Protein AF-A0A4V2Y1J1-F1 (afdb_monomer)

Nearest PDB structures (foldseek):
  8otz-assembly1_EQ  TM=3.878E-01  e=3.622E+00  Bos taurus
  3ja6-assembly1_I  TM=2.804E-01  e=3.110E+00  Escherichia coli
  5h9f-assembly1_A  TM=2.745E-01  e=3.810E+00  Escherichia coli K-12
  3zx6-assembly1_A  TM=2.825E-01  e=9.511E+00  Archaeoglobus fulgidus DSM 4304

Solvent-accessible surface area (backbone atoms only — not comparable to full-atom values): 8167 Å² total; per-residue (Å²): 138,76,65,66,62,57,53,52,52,50,50,51,50,54,47,49,66,57,51,49,59,52,51,53,49,49,53,54,48,50,56,51,51,53,50,50,53,40,54,51,35,47,50,54,48,33,52,53,42,21,51,44,32,42,78,69,68,46,59,74,52,14,55,51,53,43,48,51,42,50,52,48,36,54,51,22,50,49,52,54,69,42,82,91,59,55,71,66,61,32,51,51,26,51,52,53,28,49,51,41,43,51,51,52,20,48,51,33,42,69,38,89,71,55,71,68,59,17,49,51,48,18,44,42,39,50,46,45,56,52,54,47,63,52,58,77,64,72,63,89,58,65,66,60,51,52,51,54,53,62,72,76,109

Foldseek 3Di:
DPPVVVVLVVLLVVCCVPVVVVLVVVLVVLLVVLVVLLVVLLVLLQVLQLVQCVVVVVPPCSNVVSVVLSVLLVVLLCQLPDPPRDPVSNVVSVVSNVVSLQVSLVSLLVGDDDNVNSNVSSVSSVVNVVSSVVSSPDDDPVVVSVVVSVVVD

Mean predicted aligned error: 8.97 Å

Structure (mmCIF, N/CA/C/O backbone):
data_AF-A0A4V2Y1J1-F1
#
_entry.id   AF-A0A4V2Y1J1-F1
#
loop_
_atom_site.group_PDB
_atom_site.id
_atom_site.type_symbol
_atom_site.label_atom_id
_atom_site.label_alt_id
_atom_site.label_comp_id
_atom_site.label_asym_id
_atom_site.label_entity_id
_atom_site.label_seq_id
_atom_site.pdbx_PDB_ins_code
_atom_site.Cartn_x
_atom_site.Cartn_y
_atom_site.Cartn_z
_atom_site.occupancy
_atom_site.B_iso_or_equiv
_atom_site.auth_seq_id
_atom_site.auth_comp_id
_atom_site.auth_asym_id
_atom_site.auth_atom_id
_atom_site.pdbx_PDB_model_num
ATOM 1 N N . MET A 1 1 ? -30.333 -9.301 47.527 1.00 44.47 1 MET A N 1
ATOM 2 C CA . MET A 1 1 ? -28.979 -8.735 47.383 1.00 44.47 1 MET A CA 1
ATOM 3 C C . MET A 1 1 ? -29.028 -7.636 46.328 1.00 44.47 1 MET A C 1
ATOM 5 O O . MET A 1 1 ? -29.222 -7.974 45.172 1.00 44.47 1 MET A O 1
ATOM 9 N N . PRO A 1 2 ? -28.983 -6.350 46.722 1.00 49.94 2 PRO A N 1
ATOM 10 C CA . PRO A 1 2 ? -28.958 -5.203 45.803 1.00 49.94 2 PRO A CA 1
ATOM 11 C C . PRO A 1 2 ? -27.614 -4.441 45.775 1.00 49.94 2 PRO A C 1
ATOM 13 O O . PRO A 1 2 ? -27.475 -3.502 45.005 1.00 49.94 2 PRO A O 1
ATOM 16 N N . ALA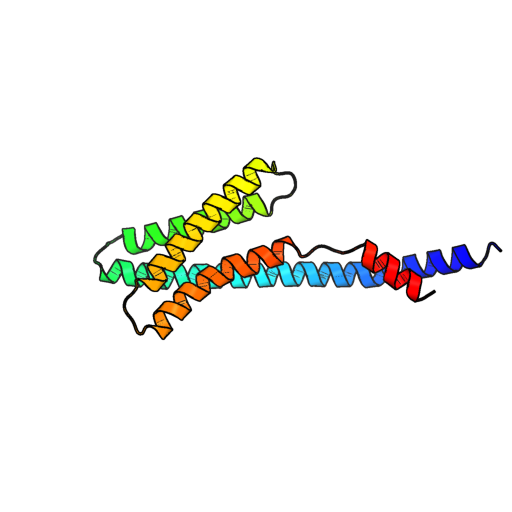 A 1 3 ? -26.643 -4.802 46.623 1.00 53.59 3 ALA A N 1
ATOM 17 C CA . ALA A 1 3 ? -25.379 -4.069 46.761 1.00 53.59 3 ALA A CA 1
ATOM 18 C C . ALA A 1 3 ? -24.323 -4.465 45.706 1.00 53.59 3 ALA A C 1
ATOM 20 O O . ALA A 1 3 ? -23.528 -3.622 45.286 1.00 53.59 3 ALA A O 1
ATOM 21 N N . ASP A 1 4 ? -24.361 -5.714 45.229 1.00 53.41 4 ASP A N 1
ATOM 22 C CA . ASP A 1 4 ? -23.369 -6.252 44.286 1.00 53.41 4 ASP A CA 1
ATOM 23 C C . ASP A 1 4 ? -23.512 -5.658 42.874 1.00 53.41 4 ASP A C 1
ATOM 25 O O . ASP A 1 4 ? -22.512 -5.434 42.191 1.00 53.41 4 ASP A O 1
ATOM 29 N N . SER A 1 5 ? -24.734 -5.310 42.447 1.00 58.97 5 SER A N 1
ATOM 30 C CA . SER A 1 5 ? -24.979 -4.674 41.142 1.00 58.97 5 SER A CA 1
ATOM 31 C C . SER A 1 5 ? -24.411 -3.254 41.068 1.00 58.97 5 SER A C 1
ATOM 33 O O . SER A 1 5 ? -23.835 -2.877 40.054 1.00 58.97 5 SER A O 1
ATOM 35 N N . THR A 1 6 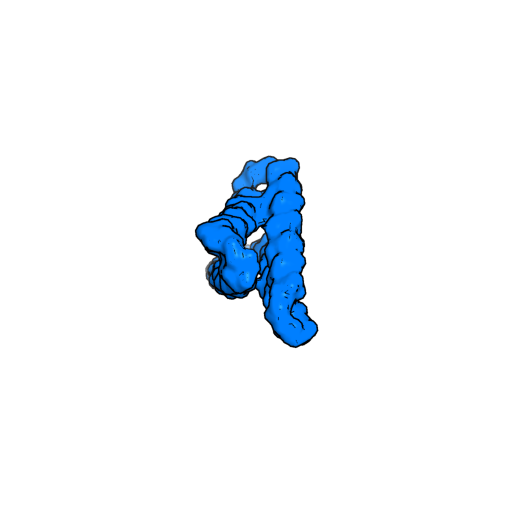? -24.496 -2.486 42.157 1.00 62.88 6 THR A N 1
ATOM 36 C CA . THR A 1 6 ? -23.973 -1.111 42.222 1.00 62.88 6 THR A CA 1
ATOM 37 C C . THR A 1 6 ? -22.446 -1.041 42.243 1.00 62.88 6 THR A C 1
ATOM 39 O O . THR A 1 6 ? -21.875 -0.140 41.632 1.00 62.88 6 THR A O 1
ATOM 42 N N . PHE A 1 7 ? -21.772 -1.984 42.912 1.00 60.66 7 PHE A N 1
ATOM 43 C CA . PHE A 1 7 ? -20.305 -2.042 42.927 1.00 60.66 7 PHE A CA 1
ATOM 44 C C . PHE A 1 7 ? -19.757 -2.469 41.557 1.00 60.66 7 PHE A C 1
ATOM 46 O O . PHE A 1 7 ? -18.838 -1.847 41.029 1.00 60.66 7 PHE A O 1
ATOM 53 N N . THR A 1 8 ? -20.405 -3.460 40.942 1.00 62.91 8 THR A N 1
ATOM 54 C CA . THR A 1 8 ? -20.127 -3.932 39.579 1.00 62.91 8 THR A CA 1
ATOM 55 C C . THR A 1 8 ? -20.294 -2.820 38.539 1.00 62.91 8 THR A C 1
ATOM 57 O O . THR A 1 8 ? -19.403 -2.601 37.720 1.00 62.91 8 THR A O 1
ATOM 60 N N . GLU A 1 9 ? -21.390 -2.055 38.596 1.00 62.94 9 GLU A N 1
ATOM 61 C CA . GLU A 1 9 ? -21.621 -0.915 37.698 1.00 62.94 9 GLU A CA 1
ATOM 62 C C . GLU A 1 9 ? -20.604 0.214 37.901 1.00 62.94 9 GLU A C 1
ATOM 64 O O . GLU A 1 9 ? -20.121 0.782 36.920 1.00 62.94 9 GLU A O 1
ATOM 69 N N . GLN A 1 10 ? -20.237 0.538 39.145 1.00 65.56 10 GLN A N 1
ATOM 70 C CA . GLN A 1 10 ? -19.233 1.568 39.427 1.00 65.56 10 GLN A CA 1
ATOM 71 C C . GLN A 1 10 ? -17.840 1.161 38.936 1.00 65.56 10 GLN A C 1
ATOM 73 O O . GLN A 1 10 ? -17.175 1.967 38.287 1.00 65.56 10 GLN A O 1
ATOM 78 N N . PHE A 1 11 ? -17.423 -0.089 39.156 1.00 64.69 11 PHE A N 1
ATOM 79 C CA . PHE A 1 11 ? -16.120 -0.585 38.706 1.00 64.69 11 PHE A CA 1
ATOM 80 C C . PHE A 1 11 ? -16.042 -0.694 37.179 1.00 64.69 11 PHE A C 1
ATOM 82 O O . PHE A 1 11 ? -15.065 -0.248 36.577 1.00 64.69 11 PHE A O 1
ATOM 89 N N . ALA A 1 12 ? -17.099 -1.199 36.531 1.00 63.94 12 ALA A N 1
ATOM 90 C CA . ALA A 1 12 ? -17.208 -1.220 35.073 1.00 63.94 12 ALA A CA 1
ATOM 91 C C . ALA A 1 12 ? -17.175 0.201 34.485 1.00 63.94 12 ALA A C 1
ATOM 93 O O . ALA A 1 12 ? -16.508 0.442 33.478 1.00 63.94 12 ALA A O 1
ATOM 94 N N . THR A 1 13 ? -17.828 1.164 35.145 1.00 66.94 13 THR A N 1
ATOM 95 C CA . THR A 1 13 ? -17.814 2.577 34.742 1.00 66.94 13 THR A CA 1
ATOM 96 C C . THR A 1 13 ? -16.422 3.191 34.896 1.00 66.94 13 THR A C 1
ATOM 98 O O . THR A 1 13 ? -15.959 3.875 33.986 1.00 66.94 13 THR A O 1
ATOM 101 N N . GLU A 1 14 ? -15.722 2.936 36.001 1.00 67.19 14 GLU A N 1
ATOM 102 C CA . GLU A 1 14 ? -14.379 3.461 36.282 1.00 67.19 14 GLU A CA 1
ATOM 103 C C . GLU A 1 14 ? -13.311 2.842 35.359 1.00 67.19 14 GLU A C 1
ATOM 105 O O . GLU A 1 14 ? -12.468 3.552 34.798 1.00 67.19 14 GLU A O 1
ATOM 110 N N . TYR A 1 15 ? -13.390 1.529 35.120 1.00 64.75 15 TYR A N 1
ATOM 111 C CA . TYR A 1 15 ? -12.541 0.814 34.168 1.00 64.75 15 TYR A CA 1
ATOM 112 C C . TYR A 1 15 ? -12.782 1.312 32.740 1.00 64.75 15 TYR A C 1
ATOM 114 O O . TYR A 1 15 ? -11.831 1.688 32.050 1.00 64.75 15 TYR A O 1
ATOM 122 N N . ALA A 1 16 ? -14.043 1.429 32.309 1.00 66.69 16 ALA A N 1
ATOM 123 C CA . ALA A 1 16 ? -14.383 1.990 31.004 1.00 66.69 16 ALA A CA 1
ATOM 124 C C . ALA A 1 16 ? -13.881 3.437 30.855 1.00 66.69 16 ALA A C 1
ATOM 126 O O . ALA A 1 16 ? -13.378 3.813 29.794 1.00 66.69 16 ALA A O 1
ATOM 127 N N . ARG A 1 17 ? -13.935 4.242 31.924 1.00 71.31 17 ARG A N 1
ATOM 128 C CA . ARG A 1 17 ? -13.476 5.639 31.920 1.00 71.31 17 ARG A CA 1
ATOM 129 C C . ARG A 1 17 ? -11.972 5.782 31.691 1.00 71.31 17 ARG A C 1
ATOM 131 O O . ARG A 1 17 ? -11.558 6.768 31.087 1.00 71.31 17 ARG A O 1
ATOM 138 N N . ASN A 1 18 ? -11.166 4.810 32.122 1.00 72.12 18 ASN A N 1
ATOM 139 C CA . ASN A 1 18 ? -9.702 4.877 32.054 1.00 72.12 18 ASN A CA 1
ATOM 140 C C . ASN A 1 18 ? -9.096 4.014 30.928 1.00 72.12 18 ASN A C 1
ATOM 142 O O . ASN A 1 18 ? -8.176 4.453 30.225 1.00 72.12 18 ASN A O 1
ATOM 146 N N . ALA A 1 19 ? -9.628 2.810 30.702 1.00 72.31 19 ALA A N 1
ATOM 147 C CA . ALA A 1 19 ? -9.125 1.867 29.704 1.00 72.31 19 ALA A CA 1
ATOM 148 C C . ALA A 1 19 ? -9.522 2.269 28.274 1.00 72.31 19 ALA A C 1
ATOM 150 O O . ALA A 1 19 ? -8.683 2.254 27.366 1.00 72.31 19 ALA A O 1
ATOM 151 N N . VAL A 1 20 ? -10.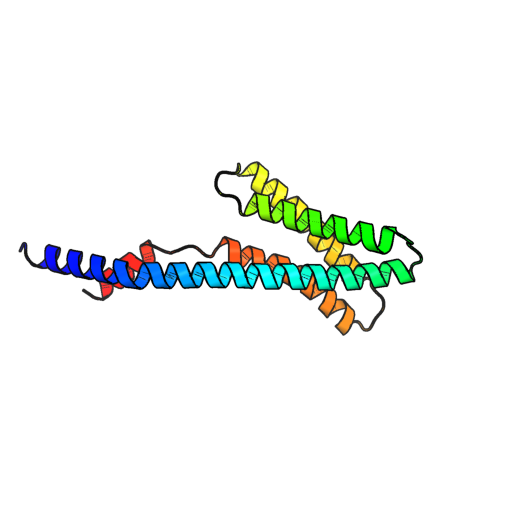769 2.714 28.064 1.00 75.06 20 VAL A N 1
ATOM 152 C CA . VAL A 1 20 ? -11.280 3.051 26.724 1.00 75.06 20 VAL A CA 1
ATOM 153 C C . VAL A 1 20 ? -10.518 4.224 26.091 1.00 75.06 20 VAL A C 1
ATOM 155 O O . VAL A 1 20 ? -10.075 4.077 24.949 1.00 75.06 20 VAL A O 1
ATOM 158 N N . PRO A 1 21 ? -10.260 5.360 26.774 1.00 79.19 21 PRO A N 1
ATOM 159 C CA . PRO A 1 21 ? -9.496 6.456 26.173 1.00 79.19 21 PRO A CA 1
ATOM 160 C C . PRO A 1 21 ? -8.052 6.071 25.838 1.00 79.19 21 PRO A C 1
ATOM 162 O O . PRO A 1 21 ? -7.521 6.507 24.815 1.00 79.19 21 PRO A O 1
ATOM 165 N N . THR A 1 22 ? -7.415 5.247 26.674 1.00 80.69 22 THR A N 1
ATOM 166 C CA . THR A 1 22 ? -6.040 4.772 26.459 1.00 80.69 22 THR A CA 1
ATOM 167 C C . THR A 1 22 ? -5.967 3.845 25.247 1.00 80.69 22 THR A C 1
ATOM 169 O O . THR A 1 22 ? -5.130 4.046 24.364 1.00 80.69 22 THR A O 1
ATOM 172 N N . MET A 1 23 ? -6.907 2.904 25.131 1.00 77.38 23 MET A N 1
ATOM 173 C CA . MET A 1 23 ? -7.042 2.032 23.965 1.00 77.38 23 MET A CA 1
ATOM 174 C C . MET A 1 23 ? -7.332 2.832 22.686 1.00 77.38 23 MET A C 1
ATOM 176 O O . MET A 1 23 ? -6.688 2.612 21.661 1.00 77.38 23 MET A O 1
ATOM 180 N N . LEU A 1 24 ? -8.254 3.800 22.724 1.00 80.12 24 LEU A N 1
ATOM 181 C CA . LEU A 1 24 ? -8.562 4.646 21.566 1.00 80.12 24 LEU A CA 1
ATOM 182 C C . LEU A 1 24 ? -7.350 5.485 21.128 1.00 80.12 24 LEU A C 1
ATOM 184 O O . LEU A 1 24 ? -7.093 5.602 19.926 1.00 80.12 24 LEU A O 1
ATOM 188 N N . LYS A 1 25 ? -6.563 6.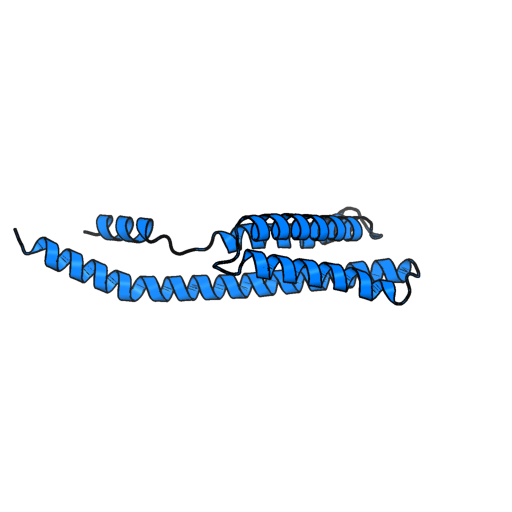013 22.078 1.00 84.62 25 LYS A N 1
ATOM 189 C CA . LYS A 1 25 ? -5.283 6.683 21.791 1.00 84.62 25 LYS A CA 1
ATOM 190 C C . LYS A 1 25 ? -4.285 5.729 21.130 1.00 84.62 25 LYS A C 1
ATOM 192 O O . LYS A 1 25 ? -3.682 6.105 20.124 1.00 84.62 25 LYS A O 1
ATOM 197 N N . ALA A 1 26 ? -4.143 4.504 21.638 1.00 81.56 26 ALA A N 1
ATOM 198 C CA . ALA A 1 26 ? -3.259 3.492 21.059 1.00 81.56 26 ALA A CA 1
ATOM 199 C C . ALA A 1 26 ? -3.680 3.123 19.626 1.00 81.56 26 ALA A C 1
ATOM 201 O O . ALA A 1 26 ? -2.856 3.170 18.713 1.00 81.56 26 ALA A O 1
ATOM 202 N N . ILE A 1 27 ? -4.972 2.872 19.391 1.00 82.00 27 ILE A N 1
ATOM 203 C CA . ILE A 1 27 ? -5.527 2.607 18.054 1.00 82.00 27 ILE A CA 1
ATOM 204 C C . ILE A 1 27 ? -5.254 3.781 17.108 1.00 82.00 27 ILE A C 1
ATOM 206 O O . ILE A 1 27 ? -4.823 3.575 15.972 1.00 82.00 27 ILE A O 1
ATOM 210 N N . GLY A 1 28 ? -5.491 5.016 17.558 1.00 81.31 28 GLY A N 1
ATOM 211 C CA . GLY A 1 28 ? -5.215 6.218 16.772 1.00 81.31 28 GLY A CA 1
ATOM 212 C C . GLY A 1 28 ? -3.734 6.352 16.405 1.00 81.31 28 GLY A C 1
ATOM 213 O O . GLY A 1 28 ? -3.410 6.662 15.256 1.00 81.31 28 GLY A O 1
ATOM 214 N N . SER A 1 29 ? -2.841 6.064 17.356 1.00 84.06 29 SER A N 1
ATOM 215 C CA . SER A 1 29 ? -1.393 6.052 17.140 1.00 84.06 29 SER A CA 1
ATOM 216 C C . SER A 1 29 ? -0.991 4.993 16.110 1.00 84.06 29 SER A C 1
ATOM 218 O O . SER A 1 29 ? -0.365 5.326 15.105 1.00 84.06 29 SER A O 1
ATOM 220 N N . ILE A 1 30 ? -1.442 3.744 16.273 1.00 83.62 30 ILE A N 1
ATOM 221 C CA . ILE A 1 30 ? -1.142 2.643 15.344 1.00 83.62 30 ILE A CA 1
ATOM 222 C C . ILE A 1 30 ? -1.646 2.962 13.933 1.00 83.62 30 ILE A C 1
ATOM 224 O O . ILE A 1 30 ? -0.915 2.791 12.961 1.00 83.62 30 ILE A O 1
ATOM 228 N N . LYS A 1 31 ? -2.865 3.499 13.796 1.00 82.19 31 LYS A N 1
ATOM 229 C CA . LYS A 1 31 ? -3.401 3.922 12.490 1.00 82.19 31 LYS A CA 1
ATOM 230 C C . LYS A 1 31 ? -2.521 4.980 11.823 1.00 82.19 31 LYS A C 1
ATOM 232 O O . LYS A 1 31 ? -2.335 4.943 10.606 1.00 82.19 31 LYS A O 1
ATOM 237 N N . ARG A 1 32 ? -1.965 5.910 12.603 1.00 84.38 32 ARG A N 1
ATOM 238 C CA . ARG A 1 32 ? -1.042 6.936 12.106 1.00 84.38 32 ARG A CA 1
ATOM 239 C C . ARG A 1 32 ? 0.294 6.328 11.673 1.00 84.38 32 ARG A C 1
ATOM 241 O O . ARG A 1 32 ? 0.738 6.622 10.567 1.00 84.38 32 ARG A O 1
ATOM 248 N N . TYR A 1 33 ? 0.884 5.449 12.482 1.00 84.94 33 TYR A N 1
ATOM 249 C CA . TYR A 1 33 ? 2.106 4.720 12.124 1.00 84.94 33 TYR A CA 1
ATOM 250 C C . TYR A 1 33 ? 1.923 3.886 10.854 1.00 84.94 33 TYR A C 1
ATOM 252 O O . TYR A 1 33 ? 2.719 4.012 9.927 1.00 84.94 33 TYR A O 1
ATOM 260 N N . ASN A 1 34 ? 0.828 3.131 10.744 1.00 84.31 34 ASN A N 1
ATOM 261 C CA . ASN A 1 34 ? 0.517 2.347 9.547 1.00 84.31 34 ASN A CA 1
ATOM 262 C C . ASN A 1 34 ? 0.391 3.230 8.299 1.00 84.31 34 ASN A C 1
ATOM 264 O O . ASN A 1 34 ? 0.813 2.835 7.215 1.00 84.31 34 ASN A O 1
ATOM 268 N N . ARG A 1 35 ? -0.153 4.447 8.436 1.00 83.62 35 ARG A N 1
ATOM 269 C CA . ARG A 1 35 ? -0.210 5.414 7.332 1.00 83.62 35 ARG A CA 1
ATOM 270 C C . ARG A 1 35 ? 1.178 5.913 6.927 1.00 83.62 35 ARG A C 1
ATOM 272 O O . ARG A 1 35 ? 1.420 6.063 5.736 1.00 83.62 35 ARG A O 1
ATOM 279 N N . PHE A 1 36 ? 2.081 6.149 7.876 1.00 87.19 36 PHE A N 1
ATOM 280 C CA . PHE A 1 36 ? 3.461 6.528 7.561 1.00 87.19 36 PHE A CA 1
ATOM 281 C C . PHE A 1 36 ? 4.232 5.399 6.879 1.00 87.19 36 PHE A C 1
ATOM 283 O O . PHE A 1 36 ? 4.883 5.648 5.870 1.00 87.19 36 PHE A O 1
ATOM 290 N N . VAL A 1 37 ? 4.108 4.165 7.376 1.00 85.88 37 VAL A N 1
ATOM 291 C CA . VAL A 1 37 ? 4.725 2.981 6.754 1.00 85.88 37 VAL A CA 1
ATOM 292 C C . VAL A 1 37 ? 4.219 2.800 5.324 1.00 85.88 37 VAL A C 1
ATOM 294 O O . VAL A 1 37 ? 5.021 2.606 4.417 1.00 85.88 37 VAL A O 1
ATOM 297 N N . LEU A 1 38 ? 2.906 2.943 5.109 1.00 87.44 38 LEU A N 1
ATOM 298 C CA . LEU A 1 38 ? 2.295 2.907 3.781 1.00 87.44 38 LEU A CA 1
ATOM 299 C C . LEU A 1 38 ? 2.920 3.949 2.845 1.00 87.44 38 LEU A C 1
ATOM 301 O O . LEU A 1 38 ? 3.383 3.599 1.766 1.00 87.44 38 LEU A O 1
ATOM 305 N N . LEU A 1 39 ? 2.953 5.221 3.254 1.00 88.75 39 LEU A N 1
ATOM 306 C CA . LEU A 1 39 ? 3.498 6.298 2.423 1.00 88.75 39 LEU A CA 1
ATOM 307 C C . LEU A 1 39 ? 4.993 6.115 2.141 1.00 88.75 39 LEU A C 1
ATOM 309 O O . LEU A 1 39 ? 5.429 6.364 1.022 1.00 88.75 39 LEU A O 1
ATOM 313 N N . GLY A 1 40 ? 5.764 5.654 3.128 1.00 89.19 40 GLY A N 1
ATOM 314 C CA . GLY A 1 40 ? 7.182 5.349 2.955 1.00 89.19 40 GLY A CA 1
ATOM 315 C C . GLY A 1 40 ? 7.407 4.225 1.945 1.00 89.19 40 GLY A C 1
ATOM 316 O O . GLY A 1 40 ? 8.213 4.378 1.035 1.00 89.19 40 GLY A O 1
ATOM 317 N N . ALA A 1 41 ? 6.648 3.133 2.053 1.00 89.88 41 ALA A N 1
ATOM 318 C CA . ALA A 1 41 ? 6.746 2.005 1.133 1.00 89.88 41 ALA A CA 1
ATOM 319 C C . ALA A 1 41 ? 6.355 2.379 -0.306 1.00 89.88 41 ALA A C 1
ATOM 321 O O . ALA A 1 41 ? 7.057 1.999 -1.244 1.00 89.88 41 ALA A O 1
ATOM 322 N N . LEU A 1 42 ? 5.282 3.162 -0.476 1.00 91.19 42 LEU A N 1
ATOM 323 C CA . LEU A 1 42 ? 4.886 3.702 -1.779 1.00 91.19 42 LEU A CA 1
ATOM 324 C C . LEU A 1 42 ? 5.989 4.592 -2.360 1.00 91.19 42 LEU A C 1
ATOM 326 O O . LEU A 1 42 ? 6.443 4.344 -3.467 1.00 91.19 42 LEU A O 1
ATOM 330 N N . LEU A 1 43 ? 6.527 5.533 -1.577 1.00 92.44 43 LEU A N 1
ATOM 331 C CA . LEU A 1 43 ? 7.608 6.410 -2.031 1.00 92.44 43 LEU A CA 1
ATOM 332 C C . LEU A 1 43 ? 8.873 5.636 -2.434 1.00 92.44 43 LEU A C 1
ATOM 334 O O . LEU A 1 43 ? 9.477 5.933 -3.463 1.00 92.44 43 LEU A O 1
ATOM 338 N N . THR A 1 44 ? 9.286 4.641 -1.648 1.00 91.94 44 THR A N 1
ATOM 339 C CA . THR A 1 44 ? 10.436 3.793 -1.992 1.00 91.94 44 THR A CA 1
ATOM 340 C C . THR A 1 44 ? 10.188 3.029 -3.291 1.00 91.94 44 THR A C 1
ATOM 342 O O . THR A 1 44 ? 11.052 3.019 -4.166 1.00 91.94 44 THR A O 1
ATOM 345 N N . SER A 1 45 ? 9.002 2.434 -3.438 1.00 91.12 45 SER A N 1
ATOM 346 C CA . SER A 1 45 ? 8.587 1.743 -4.660 1.00 91.12 45 SER A CA 1
ATOM 347 C C . SER A 1 45 ? 8.568 2.687 -5.866 1.00 91.12 45 SER A C 1
ATOM 349 O O . SER A 1 45 ? 9.110 2.357 -6.918 1.00 91.12 45 SER A O 1
ATOM 351 N N . TYR A 1 46 ? 8.002 3.882 -5.706 1.00 93.38 46 TYR A N 1
ATOM 352 C CA . TYR A 1 46 ? 7.952 4.926 -6.721 1.00 93.38 46 TYR A CA 1
ATOM 353 C C . TYR A 1 46 ? 9.347 5.296 -7.220 1.00 93.38 46 TYR A C 1
ATOM 355 O O . TYR A 1 46 ? 9.599 5.254 -8.422 1.00 93.38 46 TYR A O 1
ATOM 363 N N . LEU A 1 47 ? 10.267 5.623 -6.308 1.00 93.69 47 LEU A N 1
ATOM 364 C CA . LEU A 1 47 ? 11.625 6.033 -6.670 1.00 93.69 47 LEU A CA 1
ATOM 365 C C . LEU A 1 47 ? 12.375 4.915 -7.397 1.00 93.69 47 LEU A C 1
ATOM 367 O O . LEU A 1 47 ? 13.069 5.178 -8.379 1.00 93.69 47 LEU A O 1
ATOM 371 N N . HIS A 1 48 ? 12.205 3.671 -6.948 1.00 92.12 48 HIS A N 1
ATOM 372 C CA . HIS A 1 48 ? 12.842 2.513 -7.568 1.00 92.12 48 HIS A CA 1
ATOM 373 C C . HIS A 1 48 ? 12.309 2.243 -8.978 1.00 92.12 48 HIS A C 1
ATOM 375 O O . HIS A 1 48 ? 13.087 2.098 -9.923 1.00 92.12 48 HIS A O 1
ATOM 381 N N . GLN A 1 49 ? 10.985 2.246 -9.152 1.00 91.31 49 GLN A N 1
ATOM 382 C CA . GLN A 1 49 ? 10.362 2.080 -10.466 1.00 91.31 49 GLN A CA 1
ATOM 383 C C . GLN A 1 49 ? 10.693 3.234 -11.405 1.00 91.31 49 GLN A C 1
ATOM 385 O O . GLN A 1 49 ? 10.984 2.994 -12.574 1.00 91.31 49 GLN A O 1
ATOM 390 N N . ALA A 1 50 ? 10.695 4.469 -10.903 1.00 92.44 50 ALA A N 1
ATOM 391 C CA . ALA A 1 50 ? 11.035 5.634 -11.701 1.00 92.44 50 ALA A CA 1
ATOM 392 C C . ALA A 1 50 ? 12.482 5.580 -12.181 1.00 92.44 50 ALA A C 1
ATOM 394 O O . ALA A 1 50 ? 12.746 5.806 -13.360 1.00 92.44 50 ALA A O 1
ATOM 395 N N . HIS A 1 51 ? 13.413 5.202 -11.304 1.00 91.44 51 HIS A N 1
ATOM 396 C CA . HIS A 1 51 ? 14.796 4.983 -11.703 1.00 91.44 51 HIS A CA 1
ATOM 397 C C . HIS A 1 51 ? 14.906 3.867 -12.748 1.00 91.44 51 HIS A C 1
ATOM 399 O O . HIS A 1 51 ? 15.536 4.057 -13.786 1.00 91.44 51 HIS A O 1
ATOM 405 N N . TYR A 1 52 ? 14.246 2.729 -12.526 1.00 90.81 52 TYR A N 1
ATOM 406 C CA . TYR A 1 52 ? 14.256 1.629 -13.484 1.00 90.81 52 TYR A CA 1
ATOM 407 C C . TYR A 1 52 ? 13.718 2.058 -14.856 1.00 90.81 52 TYR A C 1
ATOM 409 O O . TYR A 1 52 ? 14.424 1.926 -15.852 1.00 90.81 52 TYR A O 1
ATOM 417 N N . LEU A 1 53 ? 12.522 2.638 -14.927 1.00 90.81 53 LEU A N 1
ATOM 418 C CA . LEU A 1 53 ? 11.923 3.088 -16.185 1.00 90.81 53 LEU A CA 1
ATOM 419 C C . LEU A 1 53 ? 12.758 4.178 -16.871 1.00 90.81 53 LEU A C 1
ATOM 421 O O . LEU A 1 53 ? 12.847 4.205 -18.099 1.00 90.81 53 LEU A O 1
ATOM 425 N N . TRP A 1 54 ? 13.424 5.035 -16.095 1.00 91.75 54 TRP A N 1
ATOM 426 C CA . TRP A 1 54 ? 14.374 6.009 -16.625 1.00 91.75 54 TRP A CA 1
ATOM 427 C C . TRP A 1 54 ? 15.545 5.325 -17.337 1.00 91.75 54 TRP A C 1
ATOM 429 O O . TRP A 1 54 ? 15.864 5.688 -18.467 1.00 91.75 54 TRP A O 1
ATOM 439 N N . THR A 1 55 ? 16.133 4.275 -16.745 1.00 91.19 55 THR A N 1
ATOM 440 C CA . THR A 1 55 ? 17.200 3.491 -17.405 1.00 91.19 55 THR A CA 1
ATOM 441 C C . THR A 1 55 ? 16.734 2.786 -18.681 1.00 91.19 55 THR A C 1
ATOM 443 O O . THR A 1 55 ? 17.553 2.478 -19.541 1.00 91.19 55 THR A O 1
ATOM 446 N N . GLN A 1 56 ? 15.425 2.559 -18.832 1.00 90.50 56 GLN A N 1
ATOM 447 C CA . GLN A 1 56 ? 14.818 1.999 -20.043 1.00 90.50 56 GLN A CA 1
ATOM 448 C C . GLN A 1 56 ? 14.450 3.070 -21.087 1.00 90.50 56 GLN A C 1
ATOM 450 O O . GLN A 1 56 ? 13.772 2.762 -22.063 1.00 90.50 56 GLN A O 1
ATOM 455 N N . ASN A 1 57 ? 14.882 4.324 -20.905 1.00 91.81 57 ASN A N 1
ATOM 456 C CA . ASN A 1 57 ? 14.563 5.462 -21.774 1.00 91.81 57 ASN A CA 1
ATOM 457 C C . ASN A 1 57 ? 13.055 5.760 -21.899 1.00 91.81 57 ASN A C 1
ATOM 459 O O . ASN A 1 57 ? 12.600 6.268 -22.922 1.00 91.81 57 ASN A O 1
ATOM 463 N N . ALA A 1 58 ? 12.265 5.513 -20.846 1.00 88.62 58 ALA A N 1
ATOM 464 C CA . ALA A 1 58 ? 10.825 5.803 -20.846 1.00 88.62 58 ALA A CA 1
ATOM 465 C C . ALA A 1 58 ? 10.479 7.312 -20.790 1.00 88.62 58 ALA A C 1
ATOM 467 O O . ALA A 1 58 ? 9.303 7.685 -20.802 1.00 88.62 58 ALA A O 1
ATOM 468 N N . GLY A 1 59 ? 11.479 8.199 -20.708 1.00 92.50 59 GLY A N 1
ATOM 469 C CA . GLY A 1 59 ? 11.288 9.651 -20.652 1.00 92.50 59 GLY A CA 1
ATOM 470 C C . GLY A 1 59 ? 10.398 10.077 -19.479 1.00 92.50 59 GLY A C 1
ATOM 471 O O . GLY A 1 59 ? 10.528 9.566 -18.367 1.00 92.50 59 GLY A O 1
ATOM 472 N N . TYR A 1 60 ? 9.455 10.991 -19.726 1.00 90.00 60 TYR A N 1
ATOM 473 C CA . TYR A 1 60 ? 8.516 11.471 -18.701 1.00 90.00 60 TYR A CA 1
ATOM 474 C C . TYR A 1 60 ? 7.647 10.361 -18.084 1.00 90.00 60 TYR A C 1
ATOM 476 O O . TYR A 1 60 ? 7.253 10.469 -16.919 1.00 90.00 60 TYR A O 1
ATOM 484 N N . PHE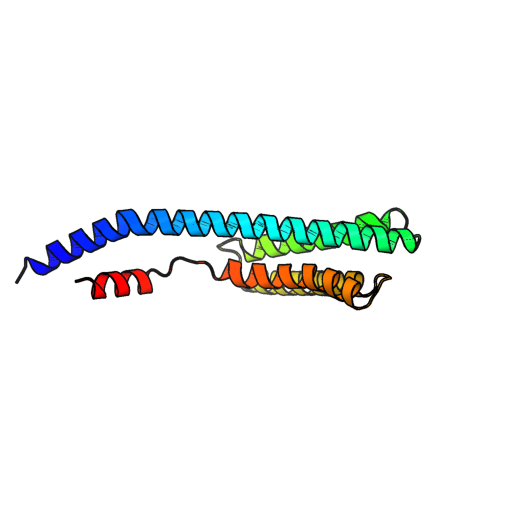 A 1 61 ? 7.378 9.270 -18.813 1.00 91.19 61 PHE A N 1
ATOM 485 C CA . PHE A 1 61 ? 6.565 8.160 -18.306 1.00 91.19 61 PHE A CA 1
ATOM 486 C C . PHE A 1 61 ? 7.234 7.397 -17.164 1.00 91.19 61 PHE A C 1
ATOM 488 O O . PHE A 1 61 ? 6.527 6.765 -16.380 1.00 91.19 61 PHE A O 1
ATOM 495 N N . ALA A 1 62 ? 8.559 7.513 -17.018 1.00 90.56 62 ALA A N 1
ATOM 496 C CA . ALA A 1 62 ? 9.282 6.928 -15.897 1.00 90.56 62 ALA A CA 1
ATOM 497 C C . ALA A 1 62 ? 8.738 7.400 -14.543 1.00 90.56 62 ALA A C 1
ATOM 499 O O . ALA A 1 62 ? 8.654 6.618 -13.607 1.00 90.56 62 ALA A O 1
ATOM 500 N N . TYR A 1 63 ? 8.299 8.654 -14.455 1.00 91.38 63 TYR A N 1
ATOM 501 C CA . TYR A 1 63 ? 7.742 9.231 -13.232 1.00 91.38 63 TYR A CA 1
ATOM 502 C C . TYR A 1 63 ? 6.216 9.137 -13.198 1.00 91.38 63 TYR A C 1
ATOM 504 O O . TYR A 1 63 ? 5.614 8.875 -12.162 1.00 91.38 63 TYR A O 1
ATOM 512 N N . LEU A 1 64 ? 5.570 9.328 -14.348 1.00 90.88 64 LEU A N 1
ATOM 513 C CA . LEU A 1 64 ? 4.115 9.434 -14.428 1.00 90.88 64 LEU A CA 1
ATOM 514 C C . LEU A 1 64 ? 3.417 8.097 -14.141 1.00 90.88 64 LEU A C 1
ATOM 516 O O . LEU A 1 64 ? 2.419 8.064 -13.424 1.00 90.88 64 LEU A O 1
ATOM 520 N N . VAL A 1 65 ? 3.955 6.987 -14.656 1.00 89.56 65 VAL A N 1
ATOM 521 C CA . VAL A 1 65 ? 3.331 5.663 -14.511 1.00 89.56 65 VAL A CA 1
ATOM 522 C C . VAL A 1 65 ? 3.361 5.165 -13.058 1.00 89.56 65 VAL A C 1
ATOM 524 O O . VAL A 1 65 ? 2.287 4.840 -12.543 1.00 89.56 65 VAL A O 1
ATOM 527 N N . PRO A 1 66 ? 4.507 5.162 -12.343 1.00 91.69 66 PRO A N 1
ATOM 528 C CA . PRO A 1 66 ? 4.527 4.765 -10.935 1.00 91.69 66 PRO A CA 1
ATOM 529 C C . PRO A 1 66 ? 3.653 5.671 -10.059 1.00 91.69 66 PRO A C 1
ATOM 531 O O . PRO A 1 66 ? 2.960 5.183 -9.169 1.00 91.69 66 PRO A O 1
ATOM 534 N N . LEU A 1 67 ? 3.605 6.978 -10.356 1.00 92.88 67 LEU A N 1
ATOM 535 C CA . LEU A 1 67 ? 2.752 7.922 -9.630 1.00 92.88 67 LEU A CA 1
ATOM 536 C C . LEU A 1 67 ? 1.262 7.577 -9.760 1.00 92.88 67 LEU A C 1
ATOM 538 O O . LEU A 1 67 ? 0.525 7.657 -8.779 1.00 92.88 67 LEU A O 1
ATOM 542 N N . ILE A 1 68 ? 0.809 7.188 -10.957 1.00 92.62 68 ILE A N 1
ATOM 543 C CA . ILE A 1 68 ? -0.585 6.781 -11.189 1.00 92.62 68 ILE A CA 1
ATOM 544 C C . ILE A 1 68 ? -0.917 5.517 -10.391 1.00 92.62 68 ILE A C 1
ATOM 546 O O . ILE A 1 68 ? -1.993 5.452 -9.793 1.00 92.62 68 ILE A O 1
ATOM 550 N N . PHE A 1 69 ? -0.014 4.532 -10.343 1.00 90.75 69 PHE A N 1
ATOM 551 C CA . PHE A 1 69 ? -0.227 3.330 -9.532 1.00 90.75 69 PHE A CA 1
ATOM 552 C C . PHE A 1 69 ? -0.342 3.657 -8.044 1.00 90.75 69 PHE A C 1
ATOM 554 O O . PHE A 1 69 ? -1.275 3.185 -7.391 1.00 90.75 69 PHE A O 1
ATOM 561 N N . ASP A 1 70 ? 0.532 4.513 -7.523 1.00 91.56 70 ASP A N 1
ATOM 562 C CA . ASP A 1 70 ? 0.481 4.943 -6.126 1.00 91.56 70 ASP A CA 1
ATOM 563 C C . ASP A 1 70 ? -0.798 5.720 -5.808 1.00 91.56 70 ASP A C 1
ATOM 565 O O . ASP A 1 70 ? -1.480 5.427 -4.821 1.00 91.56 70 ASP A O 1
ATOM 569 N N . ALA A 1 71 ? -1.183 6.662 -6.671 1.00 92.62 71 ALA A N 1
ATOM 570 C CA . ALA A 1 71 ? -2.419 7.421 -6.521 1.00 92.62 71 ALA A CA 1
ATOM 571 C C . ALA A 1 71 ? -3.656 6.508 -6.556 1.00 92.62 71 ALA A C 1
ATOM 573 O O . ALA A 1 71 ? -4.564 6.664 -5.734 1.00 92.62 71 ALA A O 1
ATOM 574 N N . ALA A 1 72 ? -3.679 5.522 -7.458 1.00 91.62 72 ALA A N 1
ATOM 575 C CA . ALA A 1 72 ? -4.744 4.529 -7.530 1.00 91.62 72 ALA A CA 1
ATOM 576 C C . ALA A 1 72 ? -4.806 3.684 -6.250 1.00 91.62 72 ALA A C 1
ATOM 578 O O . ALA A 1 72 ? -5.885 3.537 -5.673 1.00 91.62 72 ALA A O 1
ATOM 579 N N . MET A 1 73 ? -3.665 3.194 -5.751 1.00 91.94 73 MET A N 1
ATOM 580 C CA . MET A 1 73 ? -3.609 2.438 -4.498 1.00 91.94 73 MET A CA 1
ATOM 581 C C . MET A 1 73 ? -4.139 3.266 -3.320 1.00 91.94 73 MET A C 1
ATOM 583 O O . MET A 1 73 ? -5.020 2.804 -2.597 1.00 91.94 73 MET A O 1
ATOM 587 N N . VAL A 1 74 ? -3.681 4.511 -3.155 1.00 91.19 74 VAL A N 1
ATOM 588 C CA . VAL A 1 74 ? -4.141 5.408 -2.078 1.00 91.19 74 VAL A CA 1
ATOM 589 C C . VAL A 1 74 ? -5.639 5.710 -2.189 1.00 91.19 74 VAL A C 1
ATOM 591 O O . VAL A 1 74 ? -6.350 5.695 -1.178 1.00 91.19 74 VAL A O 1
ATOM 594 N N . SER A 1 75 ? -6.137 5.952 -3.402 1.00 92.38 75 SER A N 1
ATOM 595 C CA . SER A 1 75 ? -7.559 6.196 -3.659 1.00 92.38 75 SER A CA 1
ATOM 596 C C . SER A 1 75 ? -8.417 4.986 -3.273 1.00 92.38 75 SER A C 1
ATOM 598 O O . SER A 1 75 ? -9.360 5.116 -2.489 1.00 92.38 75 SER A O 1
ATOM 600 N N . MET A 1 76 ? -8.040 3.783 -3.717 1.00 93.56 76 MET A N 1
ATOM 601 C CA . MET A 1 76 ? -8.770 2.556 -3.384 1.00 93.56 76 MET A CA 1
ATOM 602 C C . MET A 1 76 ? -8.740 2.255 -1.882 1.00 93.56 76 MET A C 1
ATOM 604 O O . MET A 1 76 ? -9.772 1.917 -1.302 1.00 93.56 76 MET A O 1
ATOM 608 N N . LEU A 1 77 ? -7.598 2.455 -1.216 1.00 88.75 77 LEU A N 1
ATOM 609 C CA . LEU A 1 77 ? -7.501 2.324 0.241 1.00 88.75 77 LEU A CA 1
ATOM 610 C C . LEU A 1 77 ? -8.417 3.307 0.972 1.00 88.75 77 LEU A C 1
ATOM 612 O O . LEU A 1 77 ? -9.040 2.956 1.975 1.00 88.75 77 LEU A O 1
ATOM 616 N N . THR A 1 78 ? -8.538 4.531 0.462 1.00 89.00 78 THR A N 1
ATOM 617 C CA . THR A 1 78 ? -9.455 5.534 1.014 1.00 89.00 78 THR A CA 1
ATOM 618 C C . THR A 1 78 ? -10.905 5.059 0.919 1.00 89.00 78 THR A C 1
ATOM 620 O O . THR A 1 78 ? -11.639 5.139 1.906 1.00 89.00 78 THR A O 1
ATOM 623 N N . ILE A 1 79 ? -11.309 4.477 -0.214 1.00 88.25 79 ILE A N 1
ATOM 624 C CA . ILE A 1 79 ? -12.651 3.899 -0.395 1.00 88.25 79 ILE A CA 1
ATOM 625 C C . ILE A 1 79 ? -12.891 2.751 0.598 1.00 88.25 79 ILE A C 1
ATOM 627 O O . ILE A 1 79 ? -13.912 2.719 1.287 1.00 88.25 79 ILE A O 1
ATOM 631 N N . VAL A 1 80 ? -11.936 1.826 0.721 1.00 87.69 80 VAL A N 1
ATOM 632 C CA . VAL A 1 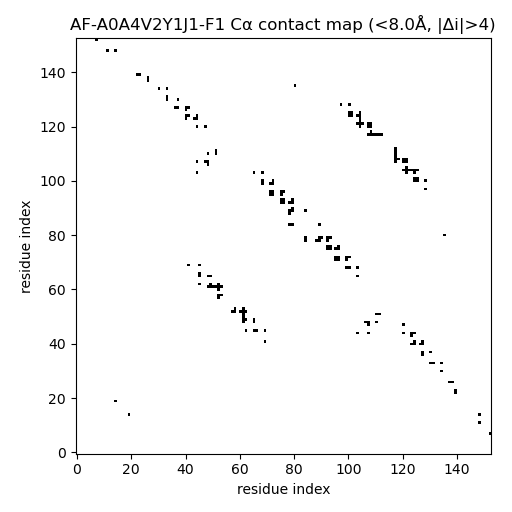80 ? -12.045 0.650 1.603 1.00 87.69 80 VAL A CA 1
ATOM 633 C C . VAL A 1 80 ? -12.185 1.062 3.071 1.00 87.69 80 VAL A C 1
ATOM 635 O O . VAL A 1 80 ? -13.039 0.529 3.797 1.00 87.69 80 VAL A O 1
ATOM 638 N N . ARG A 1 81 ? -11.391 2.049 3.498 1.00 81.75 81 ARG A N 1
ATOM 639 C CA . ARG A 1 81 ? -11.342 2.543 4.880 1.00 81.75 81 ARG A CA 1
ATOM 640 C C . ARG A 1 81 ? -12.510 3.456 5.248 1.00 81.75 81 ARG A C 1
ATOM 642 O O . ARG A 1 81 ? -12.814 3.565 6.433 1.00 81.75 81 ARG A O 1
ATOM 649 N N . THR A 1 82 ? -13.180 4.081 4.279 1.00 82.19 82 THR A N 1
ATOM 650 C CA . THR A 1 82 ? -14.318 4.973 4.549 1.00 82.19 82 THR A CA 1
ATOM 651 C C . THR A 1 82 ? -15.524 4.175 5.083 1.00 82.19 82 THR A C 1
ATOM 653 O O . THR A 1 82 ? -16.001 3.241 4.421 1.00 82.19 82 THR A O 1
ATOM 656 N N . PRO A 1 83 ? -16.029 4.474 6.297 1.00 81.81 83 PRO A N 1
ATOM 657 C CA . PRO A 1 83 ? -17.263 3.877 6.810 1.00 81.81 83 PRO A CA 1
ATOM 658 C C . PRO A 1 83 ? -18.474 4.274 5.956 1.00 81.81 83 PRO A C 1
ATOM 660 O O . PRO A 1 83 ? -18.512 5.367 5.406 1.00 81.81 83 PRO A O 1
ATOM 663 N N . GLY A 1 84 ? -19.469 3.394 5.840 1.00 82.62 84 GLY A N 1
ATOM 664 C CA . GLY A 1 84 ? -20.710 3.692 5.108 1.00 82.62 84 GLY A CA 1
ATOM 665 C C . GLY A 1 84 ? -20.652 3.520 3.584 1.00 82.62 84 GLY A C 1
ATOM 666 O O . GLY A 1 84 ? -21.698 3.550 2.945 1.00 82.62 84 GLY A O 1
ATOM 667 N N . ILE A 1 85 ? -19.479 3.264 2.991 1.00 86.75 85 ILE A N 1
ATOM 668 C CA . ILE A 1 85 ? -19.383 2.883 1.572 1.00 86.75 85 ILE A CA 1
ATOM 669 C C . ILE A 1 85 ? -19.963 1.481 1.351 1.00 86.75 85 ILE A C 1
ATOM 671 O O . ILE A 1 85 ? -19.716 0.559 2.139 1.00 86.75 85 ILE A O 1
ATOM 675 N N . ALA A 1 86 ? -20.700 1.327 0.250 1.00 93.00 86 ALA A N 1
ATOM 676 C CA . ALA A 1 86 ? -21.343 0.085 -0.152 1.00 93.00 86 ALA A CA 1
ATOM 677 C C . ALA A 1 86 ? -20.342 -1.088 -0.276 1.00 93.00 86 ALA A C 1
ATOM 679 O O . ALA A 1 86 ? -19.180 -0.924 -0.661 1.00 93.00 86 ALA A O 1
ATOM 680 N N . LYS A 1 87 ? -20.773 -2.295 0.121 1.00 89.19 87 LYS A N 1
ATOM 681 C CA . LYS A 1 87 ? -19.885 -3.471 0.246 1.00 89.19 87 LYS A CA 1
ATOM 682 C C . LYS A 1 87 ? -19.300 -3.913 -1.098 1.00 89.19 87 LYS A C 1
ATOM 684 O O . LYS A 1 87 ? -18.163 -4.374 -1.144 1.00 89.19 87 LYS A O 1
ATOM 689 N N . ASP A 1 88 ? -20.074 -3.793 -2.163 1.00 92.06 88 ASP A N 1
ATOM 690 C CA . ASP A 1 88 ? -19.673 -4.013 -3.553 1.00 92.06 88 ASP A CA 1
ATOM 691 C C . ASP A 1 88 ? -18.576 -3.033 -3.987 1.00 92.06 88 ASP A C 1
ATOM 693 O O . ASP A 1 88 ? -17.532 -3.473 -4.466 1.00 92.06 88 ASP A O 1
ATOM 697 N N . ALA A 1 89 ? -18.734 -1.738 -3.704 1.00 89.44 89 ALA A N 1
ATOM 698 C CA . ALA A 1 89 ? -17.715 -0.729 -3.982 1.00 89.44 89 ALA A CA 1
ATOM 699 C C . ALA A 1 89 ? -16.410 -1.007 -3.215 1.00 89.44 89 ALA A C 1
ATOM 701 O O . ALA A 1 89 ? -15.324 -0.908 -3.783 1.00 89.44 89 ALA A O 1
ATOM 702 N N . LYS A 1 90 ? -16.493 -1.447 -1.950 1.00 89.94 90 LYS A N 1
ATOM 703 C CA . LYS A 1 90 ? -15.307 -1.867 -1.178 1.00 89.94 90 LYS A CA 1
ATOM 704 C C . LYS A 1 90 ? -14.614 -3.087 -1.779 1.00 89.94 90 LYS A C 1
ATOM 706 O O . LYS A 1 90 ? -13.387 -3.131 -1.814 1.00 89.94 90 LYS A O 1
ATOM 711 N N . ARG A 1 91 ? -15.379 -4.076 -2.250 1.00 90.12 91 ARG A N 1
ATOM 712 C CA . ARG A 1 91 ? -14.827 -5.262 -2.927 1.00 90.12 91 ARG A CA 1
ATOM 713 C C . ARG A 1 91 ? -14.141 -4.877 -4.234 1.00 90.12 91 ARG A C 1
ATOM 715 O O . ARG A 1 91 ? -13.010 -5.295 -4.452 1.00 90.12 91 ARG A O 1
ATOM 722 N N . GLY A 1 92 ? -14.786 -4.044 -5.053 1.00 93.06 92 GLY A N 1
ATOM 723 C CA . GLY A 1 92 ? -14.204 -3.518 -6.288 1.00 93.06 92 GLY A CA 1
ATOM 724 C C . GLY A 1 92 ? -12.911 -2.744 -6.029 1.00 93.06 92 GLY A C 1
ATOM 725 O O . GLY A 1 92 ? -11.893 -3.021 -6.657 1.00 93.06 92 GLY A O 1
ATOM 726 N N . ALA A 1 93 ? -12.913 -1.857 -5.030 1.00 91.69 93 ALA A N 1
ATOM 727 C CA . ALA A 1 93 ? -11.724 -1.110 -4.633 1.00 91.69 93 ALA A CA 1
ATOM 728 C C . ALA A 1 93 ? -10.581 -2.027 -4.171 1.00 91.69 93 ALA A C 1
ATOM 730 O O . ALA A 1 93 ? -9.438 -1.821 -4.568 1.00 91.69 93 ALA A O 1
ATOM 731 N N . MET A 1 94 ? -10.876 -3.081 -3.401 1.00 90.31 94 MET A N 1
ATOM 732 C CA . MET A 1 94 ? -9.868 -4.074 -3.008 1.00 90.31 94 MET A CA 1
ATOM 733 C C . MET A 1 94 ? -9.273 -4.825 -4.2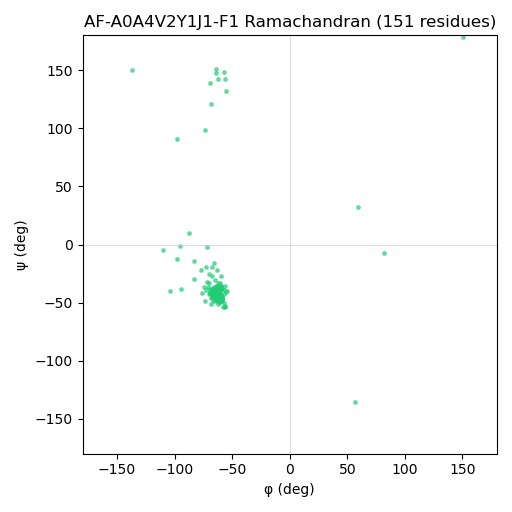03 1.00 90.31 94 MET A C 1
ATOM 735 O O . MET A 1 94 ? -8.075 -5.094 -4.202 1.00 90.31 94 MET A O 1
ATOM 739 N N . VAL A 1 95 ? -10.077 -5.150 -5.221 1.00 91.50 95 VAL A N 1
ATOM 740 C CA . VAL A 1 95 ? -9.589 -5.816 -6.441 1.00 91.50 95 VAL A CA 1
ATOM 741 C C . VAL A 1 95 ? -8.639 -4.901 -7.211 1.00 91.50 95 VAL A C 1
ATOM 743 O O . VAL A 1 95 ? -7.537 -5.320 -7.560 1.00 91.50 95 VAL A O 1
ATOM 746 N N . VAL A 1 96 ? -9.029 -3.642 -7.428 1.00 92.38 96 VAL A N 1
ATOM 747 C CA . VAL A 1 96 ? -8.190 -2.654 -8.126 1.00 92.38 96 VAL A CA 1
ATOM 748 C C .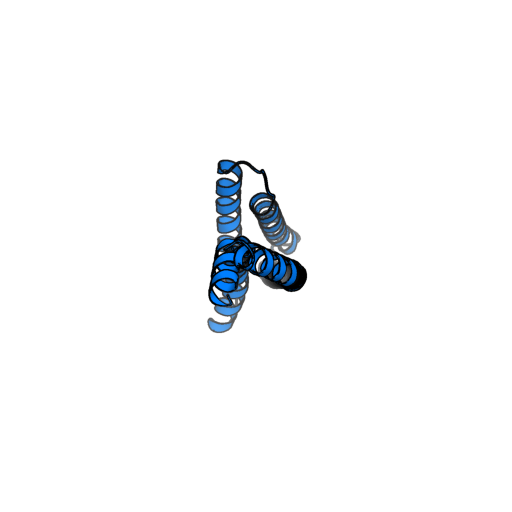 VAL A 1 96 ? -6.905 -2.380 -7.341 1.00 92.38 96 VAL A C 1
ATOM 750 O O . VAL A 1 96 ? -5.824 -2.363 -7.926 1.00 92.38 96 VAL A O 1
ATOM 753 N N . PHE A 1 97 ? -7.004 -2.235 -6.017 1.00 91.50 97 PHE A N 1
ATOM 754 C CA . PHE A 1 97 ? -5.850 -2.087 -5.131 1.00 91.50 97 PHE A CA 1
ATOM 755 C C . PHE A 1 97 ? -4.881 -3.266 -5.257 1.00 91.50 97 PHE A C 1
ATOM 757 O O . PHE A 1 97 ? -3.691 -3.057 -5.479 1.00 91.50 97 PHE A O 1
ATOM 764 N N . ALA A 1 98 ? -5.384 -4.500 -5.161 1.00 89.31 98 ALA A N 1
ATOM 765 C CA . ALA A 1 98 ? -4.560 -5.698 -5.273 1.00 89.31 98 ALA A CA 1
ATOM 766 C C . ALA A 1 98 ? -3.889 -5.798 -6.650 1.00 89.31 98 ALA A C 1
ATOM 768 O O . ALA A 1 98 ? -2.703 -6.104 -6.726 1.00 89.31 98 ALA A O 1
ATOM 769 N N . GLY A 1 99 ? -4.614 -5.486 -7.729 1.00 91.50 99 GLY A N 1
ATOM 770 C CA . GLY A 1 99 ? -4.059 -5.459 -9.083 1.00 91.50 99 GLY A CA 1
ATOM 771 C C . GLY A 1 99 ? -2.924 -4.444 -9.235 1.00 91.50 99 GLY A C 1
ATOM 772 O O . GLY A 1 99 ? -1.841 -4.801 -9.698 1.00 91.50 99 GLY A O 1
ATOM 773 N N . ALA A 1 100 ? -3.134 -3.203 -8.786 1.00 91.62 100 ALA A N 1
ATOM 774 C CA . ALA A 1 100 ? -2.111 -2.158 -8.827 1.00 91.62 100 ALA A CA 1
ATOM 775 C C . ALA A 1 100 ? -0.878 -2.524 -7.982 1.00 91.62 100 ALA A C 1
ATOM 777 O O . ALA A 1 100 ? 0.254 -2.377 -8.441 1.00 91.62 100 ALA A O 1
ATOM 778 N N . ALA A 1 101 ? -1.089 -3.069 -6.781 1.00 90.31 101 ALA A N 1
ATOM 779 C CA . ALA A 1 101 ? -0.008 -3.493 -5.899 1.00 90.31 101 ALA A CA 1
ATOM 780 C C . ALA A 1 101 ? 0.791 -4.670 -6.483 1.00 90.31 101 ALA A C 1
ATOM 782 O O . ALA A 1 101 ? 2.018 -4.663 -6.430 1.00 90.31 101 ALA A O 1
ATOM 783 N N . LEU A 1 102 ? 0.132 -5.658 -7.095 1.00 90.81 102 LEU A N 1
ATOM 784 C CA . LEU A 1 102 ? 0.817 -6.785 -7.736 1.00 90.81 102 LEU A CA 1
ATOM 785 C C . LEU A 1 102 ? 1.623 -6.349 -8.963 1.00 90.81 102 LEU A C 1
ATOM 787 O O . LEU A 1 102 ? 2.760 -6.791 -9.129 1.00 90.81 102 LEU A O 1
ATOM 791 N N . LEU A 1 103 ? 1.081 -5.458 -9.798 1.00 90.50 103 LEU A N 1
ATOM 792 C CA . LEU A 1 103 ? 1.822 -4.888 -10.928 1.00 90.50 103 LEU A CA 1
ATOM 793 C C . LEU A 1 103 ? 3.043 -4.102 -10.442 1.00 90.50 103 LEU A C 1
ATOM 795 O O . LEU A 1 103 ? 4.149 -4.317 -10.930 1.00 90.50 103 LEU A O 1
ATOM 799 N N . SER A 1 104 ? 2.863 -3.267 -9.420 1.00 90.06 104 SER A N 1
ATOM 800 C CA . SER A 1 104 ? 3.938 -2.509 -8.781 1.00 90.06 104 SER A CA 1
ATOM 801 C C . SER A 1 104 ? 5.029 -3.431 -8.208 1.00 90.06 104 SER A C 1
ATOM 803 O O . SER A 1 104 ? 6.217 -3.250 -8.482 1.00 90.06 104 SER A O 1
ATOM 805 N N . ALA A 1 105 ? 4.655 -4.496 -7.492 1.00 89.81 105 ALA A N 1
ATOM 806 C CA . ALA A 1 105 ? 5.592 -5.510 -7.005 1.00 89.81 105 ALA A CA 1
ATOM 807 C C . ALA A 1 105 ? 6.327 -6.223 -8.154 1.00 89.81 105 ALA A C 1
ATOM 809 O O . ALA A 1 105 ? 7.533 -6.450 -8.070 1.00 89.81 105 ALA A O 1
ATOM 810 N N . THR A 1 106 ? 5.622 -6.524 -9.248 1.00 90.31 106 THR A N 1
ATOM 811 C CA . THR A 1 106 ? 6.199 -7.160 -10.441 1.00 90.31 106 THR A CA 1
ATOM 812 C C . THR A 1 106 ? 7.249 -6.269 -11.097 1.00 90.31 106 THR A C 1
ATOM 814 O O . THR A 1 106 ? 8.333 -6.750 -11.415 1.00 90.31 106 THR A O 1
ATOM 817 N N . ILE A 1 107 ? 6.979 -4.970 -11.257 1.00 87.88 107 ILE A N 1
ATOM 818 C CA . ILE A 1 107 ? 7.934 -4.017 -11.847 1.00 87.88 107 ILE A CA 1
ATOM 819 C C . ILE A 1 107 ? 9.162 -3.865 -10.943 1.00 87.88 107 ILE A C 1
ATOM 821 O O . ILE A 1 107 ? 10.295 -3.929 -11.422 1.00 87.88 107 ILE A O 1
ATOM 825 N N . ASN A 1 108 ? 8.955 -3.744 -9.628 1.00 88.12 108 ASN A N 1
ATOM 826 C CA . ASN A 1 108 ? 10.051 -3.735 -8.658 1.00 88.12 108 ASN A CA 1
ATOM 827 C C . ASN A 1 108 ? 10.904 -5.006 -8.759 1.00 88.12 108 ASN A C 1
ATOM 829 O O . ASN A 1 108 ? 12.132 -4.930 -8.759 1.00 88.12 108 ASN A O 1
ATOM 833 N N . PHE A 1 109 ? 10.275 -6.171 -8.915 1.00 88.62 109 PHE A N 1
ATOM 834 C CA . PHE A 1 109 ? 10.995 -7.421 -9.114 1.00 88.62 109 PHE A CA 1
ATOM 835 C C . PHE A 1 109 ? 11.675 -7.497 -10.483 1.00 88.62 109 PHE A C 1
ATOM 837 O O . PHE A 1 109 ? 12.727 -8.107 -10.584 1.00 88.62 109 PHE A O 1
ATOM 844 N N . ALA A 1 110 ? 11.124 -6.918 -11.548 1.00 86.69 110 ALA A N 1
ATOM 845 C CA . ALA A 1 110 ? 11.713 -6.947 -12.890 1.00 86.69 110 ALA A CA 1
ATOM 846 C C . ALA A 1 110 ? 12.956 -6.053 -13.028 1.00 86.69 110 ALA A C 1
ATOM 848 O O . ALA A 1 110 ? 13.760 -6.260 -13.938 1.00 86.69 110 ALA A O 1
ATOM 849 N N . SER A 1 111 ? 13.127 -5.092 -12.119 1.00 82.31 111 SER A N 1
ATOM 850 C CA . SER A 1 111 ? 14.268 -4.179 -12.122 1.00 82.31 111 SER A CA 1
ATOM 851 C C . SER A 1 111 ? 15.634 -4.904 -12.069 1.00 82.31 111 SER A C 1
ATOM 853 O O . SER A 1 111 ? 15.753 -5.982 -11.472 1.00 82.31 111 SER A O 1
ATOM 855 N N . PRO A 1 112 ? 16.690 -4.332 -12.679 1.00 80.56 112 PRO A N 1
ATOM 856 C CA . PRO A 1 112 ? 18.043 -4.875 -12.627 1.00 80.56 112 PRO A CA 1
ATOM 857 C C . PRO A 1 112 ? 18.596 -4.902 -11.197 1.00 80.56 112 PRO A C 1
ATOM 859 O O . PRO A 1 112 ? 18.389 -3.973 -10.421 1.00 80.56 112 PRO A O 1
ATOM 862 N N . GLY A 1 113 ? 19.351 -5.948 -10.857 1.00 82.50 113 GLY A N 1
ATOM 863 C CA . GLY A 1 113 ? 19.993 -6.090 -9.550 1.00 82.50 113 GLY A CA 1
ATOM 864 C C . GLY A 1 113 ? 20.169 -7.548 -9.136 1.00 82.50 113 GLY A C 1
ATOM 865 O O . GLY A 1 113 ? 19.752 -8.468 -9.844 1.00 82.50 113 GLY A O 1
ATOM 866 N N . SER A 1 114 ? 20.777 -7.766 -7.967 1.00 86.88 114 SER A N 1
ATOM 867 C CA . SER A 1 114 ? 20.853 -9.104 -7.376 1.00 86.88 114 SER A CA 1
ATOM 868 C C . SER A 1 114 ? 19.451 -9.623 -7.039 1.00 86.88 114 SER A C 1
ATOM 870 O O . SER A 1 114 ? 18.544 -8.847 -6.729 1.00 86.88 114 SER A O 1
ATOM 872 N N . LEU A 1 115 ? 19.265 -10.946 -7.068 1.00 85.88 115 LEU A N 1
ATOM 873 C CA . LEU A 1 115 ? 17.976 -11.570 -6.746 1.00 85.88 115 LEU A CA 1
ATOM 874 C C . LEU A 1 115 ? 17.453 -11.129 -5.368 1.00 85.88 115 LEU A C 1
ATOM 876 O O . LEU A 1 115 ? 16.270 -10.832 -5.224 1.00 85.88 115 LEU A O 1
ATOM 880 N N . ALA A 1 116 ? 18.349 -11.027 -4.381 1.00 83.94 116 ALA A N 1
ATOM 881 C CA . ALA A 1 116 ? 18.021 -10.555 -3.040 1.00 83.94 116 ALA A CA 1
ATOM 882 C C . ALA A 1 116 ? 17.486 -9.113 -3.051 1.00 83.94 116 ALA A C 1
ATOM 884 O O . ALA A 1 116 ? 16.460 -8.838 -2.437 1.00 83.94 116 ALA A O 1
ATOM 885 N N . LEU A 1 117 ? 18.129 -8.204 -3.792 1.00 84.31 117 LEU A N 1
ATOM 886 C CA . LEU A 1 117 ? 17.703 -6.805 -3.874 1.00 84.31 117 LEU A CA 1
ATOM 887 C C . LEU A 1 117 ? 16.329 -6.667 -4.547 1.00 84.31 117 LEU A C 1
ATOM 889 O O . LEU A 1 117 ? 15.456 -5.958 -4.050 1.00 84.31 117 LEU A O 1
ATOM 893 N N . ARG A 1 118 ? 16.112 -7.407 -5.637 1.0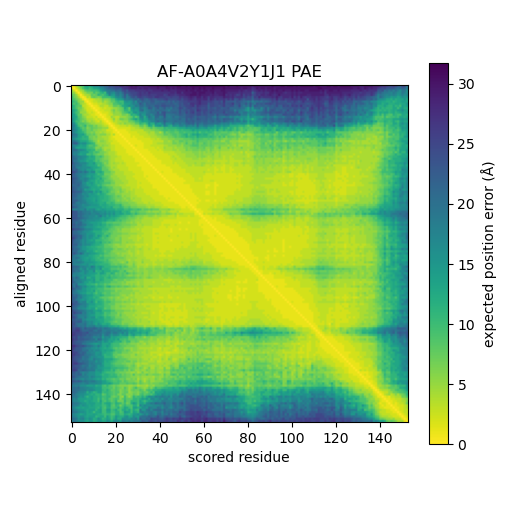0 88.00 118 ARG A N 1
ATOM 894 C CA . ARG A 1 118 ? 14.833 -7.451 -6.365 1.00 88.00 118 ARG A CA 1
ATOM 895 C C . ARG A 1 118 ? 13.697 -7.959 -5.476 1.00 88.00 118 ARG A C 1
ATOM 897 O O . ARG A 1 118 ? 12.607 -7.389 -5.473 1.00 88.00 118 ARG A O 1
ATOM 904 N N . ALA A 1 119 ? 13.967 -8.999 -4.685 1.00 85.19 119 ALA A N 1
ATOM 905 C CA . ALA A 1 119 ? 13.014 -9.532 -3.719 1.00 85.19 119 ALA A CA 1
ATOM 906 C C . ALA A 1 119 ? 12.671 -8.511 -2.621 1.00 85.19 119 ALA A C 1
ATOM 908 O O . ALA A 1 119 ? 11.498 -8.366 -2.289 1.00 85.19 119 ALA A O 1
ATOM 909 N N . VAL A 1 120 ? 13.652 -7.763 -2.100 1.00 86.69 120 VAL A N 1
ATOM 910 C CA . VAL A 1 120 ? 13.420 -6.722 -1.080 1.00 86.69 120 VAL A CA 1
ATOM 911 C C . VAL A 1 120 ? 12.468 -5.637 -1.594 1.00 86.69 120 VAL A C 1
ATOM 913 O O . VAL A 1 120 ? 11.495 -5.321 -0.912 1.00 86.69 120 VAL A O 1
ATOM 916 N N . PHE A 1 121 ? 12.675 -5.108 -2.803 1.00 87.12 121 PHE A N 1
ATOM 917 C CA . PHE A 1 121 ? 11.784 -4.077 -3.354 1.00 87.12 121 PHE A CA 1
ATOM 918 C C . PHE A 1 121 ? 10.373 -4.596 -3.649 1.00 87.12 121 PHE A C 1
ATOM 920 O O . PHE A 1 121 ? 9.392 -3.899 -3.391 1.00 87.12 121 PHE A O 1
ATOM 927 N N . ALA A 1 122 ? 10.243 -5.834 -4.131 1.00 87.69 122 ALA A N 1
ATOM 928 C CA . ALA A 1 122 ? 8.933 -6.460 -4.291 1.00 87.69 122 ALA A CA 1
ATOM 929 C C . ALA A 1 122 ? 8.224 -6.646 -2.936 1.00 87.69 122 ALA A C 1
ATOM 931 O O . ALA A 1 122 ? 7.035 -6.347 -2.805 1.00 87.69 122 ALA A O 1
ATOM 932 N N . LEU A 1 123 ? 8.962 -7.075 -1.905 1.00 86.44 123 LEU A N 1
ATOM 933 C CA . LEU A 1 123 ? 8.444 -7.251 -0.548 1.00 86.44 123 LEU A CA 1
ATOM 934 C C . LEU A 1 123 ? 7.955 -5.940 0.069 1.00 86.44 123 LEU A C 1
ATOM 936 O O . LEU A 1 123 ? 6.938 -5.961 0.754 1.00 86.44 123 LEU A O 1
ATOM 940 N N . VAL A 1 124 ? 8.605 -4.803 -0.200 1.00 86.62 124 VAL A N 1
ATOM 941 C CA . VAL A 1 124 ? 8.136 -3.482 0.264 1.00 86.62 124 VAL A CA 1
ATOM 942 C C . VAL A 1 124 ? 6.698 -3.207 -0.196 1.00 86.62 124 VAL A C 1
ATOM 944 O O . VAL A 1 124 ? 5.879 -2.740 0.595 1.00 86.62 124 VAL A O 1
ATOM 947 N N . VAL A 1 125 ? 6.349 -3.572 -1.432 1.00 84.94 125 VAL A N 1
ATOM 948 C CA . VAL A 1 125 ? 4.979 -3.421 -1.953 1.00 84.94 125 VAL A CA 1
ATOM 949 C C . VAL A 1 125 ? 4.025 -4.467 -1.369 1.00 84.94 125 VAL A C 1
ATOM 951 O O . VAL A 1 125 ? 2.878 -4.161 -1.056 1.00 84.94 125 VAL A O 1
ATOM 954 N N . VAL A 1 126 ? 4.478 -5.701 -1.149 1.00 82.81 126 VAL A N 1
ATOM 955 C CA . VAL A 1 126 ? 3.649 -6.733 -0.496 1.00 82.81 126 VAL A CA 1
ATOM 956 C C . VAL A 1 126 ? 3.339 -6.362 0.960 1.00 82.81 126 VAL A C 1
ATOM 958 O O . VAL A 1 126 ? 2.218 -6.571 1.431 1.00 82.81 126 VAL A O 1
ATOM 961 N N . LEU A 1 127 ? 4.290 -5.748 1.668 1.00 80.75 127 LEU A N 1
ATOM 962 C CA . LEU A 1 127 ? 4.096 -5.251 3.030 1.00 80.75 127 LEU A CA 1
ATOM 963 C C . LEU A 1 127 ? 2.989 -4.193 3.100 1.00 80.75 127 LEU A C 1
ATOM 965 O O . LEU A 1 127 ? 2.250 -4.177 4.081 1.00 80.75 127 LEU A O 1
ATOM 969 N N . VAL A 1 128 ? 2.802 -3.374 2.060 1.00 78.75 128 VAL A N 1
ATOM 970 C CA . VAL A 1 128 ? 1.680 -2.421 1.973 1.00 78.75 128 VAL A CA 1
ATOM 971 C C . VAL A 1 128 ? 0.331 -3.141 2.046 1.00 78.75 128 VAL A C 1
ATOM 973 O O . VAL A 1 128 ? -0.546 -2.730 2.808 1.00 78.75 128 VAL A O 1
ATOM 976 N N . ILE A 1 129 ? 0.180 -4.253 1.321 1.00 77.19 129 ILE A N 1
ATOM 977 C CA . ILE A 1 129 ? -1.031 -5.084 1.369 1.00 77.19 129 ILE A CA 1
ATOM 978 C C . ILE A 1 129 ? -1.204 -5.684 2.773 1.00 77.19 129 ILE A C 1
ATOM 980 O O . ILE A 1 129 ? -2.296 -5.637 3.342 1.00 77.19 129 ILE A O 1
ATOM 984 N N . GLY A 1 130 ? -0.129 -6.226 3.354 1.00 77.44 130 GLY A N 1
ATOM 985 C CA . GLY A 1 130 ? -0.152 -6.841 4.684 1.00 77.44 130 GLY A CA 1
ATOM 986 C C . GLY A 1 130 ? -0.540 -5.861 5.795 1.00 77.44 130 GLY A C 1
ATOM 987 O O . GLY A 1 130 ? -1.442 -6.143 6.586 1.00 77.44 130 GLY A O 1
ATOM 988 N N . VAL A 1 131 ? 0.086 -4.682 5.823 1.00 78.31 131 VAL A N 1
ATOM 989 C CA . VAL A 1 131 ? -0.212 -3.614 6.790 1.00 78.31 131 VAL A CA 1
ATOM 990 C C . VAL A 1 131 ? -1.660 -3.149 6.652 1.00 78.31 131 VAL A C 1
ATOM 992 O O . VAL A 1 131 ? -2.318 -2.925 7.669 1.00 78.31 131 VAL A O 1
ATOM 995 N N . GLU A 1 132 ? -2.198 -3.060 5.432 1.00 75.12 132 GLU A N 1
ATOM 996 C CA . GLU A 1 132 ? -3.607 -2.718 5.228 1.00 75.12 132 GLU A CA 1
ATOM 997 C C . GLU A 1 132 ? -4.554 -3.760 5.826 1.00 75.12 132 GLU A C 1
ATOM 999 O O . GLU A 1 132 ? -5.489 -3.416 6.553 1.00 75.12 132 GLU A O 1
ATOM 1004 N N . LEU A 1 133 ? -4.309 -5.040 5.539 1.00 76.94 133 LEU A N 1
ATOM 1005 C CA . LEU A 1 133 ? -5.144 -6.138 6.024 1.00 76.94 133 LEU A CA 1
ATOM 1006 C C . LEU A 1 133 ? -5.194 -6.184 7.553 1.00 76.94 133 LEU A C 1
ATOM 1008 O O . LEU A 1 133 ? -6.236 -6.523 8.124 1.00 76.94 133 LEU A O 1
ATOM 1012 N N . VAL A 1 134 ? -4.087 -5.848 8.217 1.00 75.56 134 VAL A N 1
ATOM 1013 C CA . VAL A 1 134 ? -4.035 -5.728 9.677 1.00 75.56 134 VAL A CA 1
ATOM 1014 C C . VAL A 1 134 ? -4.761 -4.462 10.131 1.00 75.56 134 VAL A C 1
ATOM 1016 O O . VAL A 1 134 ? -5.635 -4.544 10.991 1.00 75.56 134 VAL A O 1
ATOM 1019 N N . ALA A 1 135 ? -4.486 -3.304 9.521 1.00 72.62 135 ALA A N 1
ATOM 1020 C CA . ALA A 1 135 ? -5.095 -2.024 9.889 1.00 72.62 135 ALA A CA 1
ATOM 1021 C C . ALA A 1 135 ? -6.631 -2.041 9.811 1.00 72.62 135 ALA A C 1
ATOM 1023 O O . ALA A 1 135 ? -7.294 -1.497 10.696 1.00 72.62 135 ALA A O 1
ATOM 1024 N N . GLY A 1 136 ? -7.201 -2.706 8.801 1.00 69.44 136 GLY A N 1
ATOM 1025 C CA . GLY A 1 136 ? -8.650 -2.870 8.645 1.00 69.44 136 GLY A CA 1
ATOM 1026 C C . GLY A 1 136 ? -9.314 -3.721 9.737 1.00 69.44 136 GLY A C 1
ATOM 1027 O O . GLY A 1 136 ? -10.533 -3.666 9.900 1.00 69.44 136 GLY A O 1
ATOM 1028 N N . ARG A 1 137 ? -8.531 -4.489 10.505 1.00 74.62 137 ARG A N 1
ATOM 1029 C CA . ARG A 1 137 ? -9.009 -5.316 11.624 1.00 74.62 137 ARG A CA 1
ATOM 1030 C C . ARG A 1 137 ? -8.840 -4.656 12.990 1.00 74.62 137 ARG A C 1
ATOM 1032 O O . ARG A 1 137 ? -9.444 -5.133 13.945 1.00 74.62 137 ARG A O 1
ATOM 1039 N N . ILE A 1 138 ? -8.082 -3.562 13.093 1.00 71.19 138 ILE A N 1
ATOM 1040 C CA . ILE A 1 138 ? -7.883 -2.844 14.358 1.00 71.19 138 ILE A CA 1
ATOM 1041 C C . ILE A 1 138 ? -9.166 -2.082 14.713 1.00 71.19 138 ILE A C 1
ATOM 1043 O O . ILE A 1 138 ? -9.425 -0.975 14.223 1.00 71.19 138 ILE A O 1
ATOM 1047 N N . ARG A 1 139 ? -9.962 -2.686 15.593 1.00 70.81 139 ARG A N 1
ATOM 1048 C CA . ARG A 1 139 ? -11.161 -2.111 16.206 1.00 70.81 139 ARG A CA 1
ATOM 1049 C C . ARG A 1 139 ? -11.183 -2.452 17.700 1.00 70.81 139 ARG A C 1
ATOM 1051 O O . ARG A 1 139 ? -10.640 -3.493 18.059 1.00 70.81 139 ARG A O 1
ATOM 1058 N N . PRO A 1 140 ? -11.784 -1.603 18.549 1.00 66.12 140 PRO A N 1
ATOM 1059 C CA . PRO A 1 140 ? -12.063 -1.974 19.930 1.00 66.12 140 PRO A CA 1
ATOM 1060 C C . PRO A 1 140 ? -12.879 -3.268 19.976 1.00 66.12 140 PRO A C 1
ATOM 1062 O O . PRO A 1 140 ? -13.865 -3.391 19.243 1.00 66.12 140 PRO A O 1
ATOM 1065 N N . ASP A 1 141 ? -12.466 -4.213 20.815 1.00 74.75 141 ASP A N 1
ATOM 1066 C CA . ASP A 1 141 ? -13.259 -5.397 21.134 1.00 74.75 141 ASP A CA 1
ATOM 1067 C C . ASP A 1 141 ? -13.992 -5.149 22.451 1.00 74.75 141 ASP A C 1
ATOM 1069 O O . ASP A 1 141 ? -13.467 -5.374 23.539 1.00 74.75 141 ASP A O 1
ATOM 1073 N N . PHE A 1 142 ? -15.201 -4.603 22.341 1.00 67.00 142 PHE A N 1
ATOM 1074 C CA . PHE A 1 142 ? -16.019 -4.287 23.508 1.00 67.00 142 PHE A CA 1
ATOM 1075 C C . PHE A 1 142 ? -16.482 -5.548 24.254 1.00 67.00 142 PHE A C 1
ATOM 1077 O O . PHE A 1 142 ? -16.630 -5.493 25.468 1.00 67.00 142 PHE A O 1
ATOM 1084 N N . ALA A 1 143 ? -16.617 -6.690 23.571 1.00 66.50 143 ALA A N 1
ATOM 1085 C CA . ALA A 1 143 ? -17.011 -7.947 24.205 1.00 66.50 143 ALA A CA 1
ATOM 1086 C C . ALA A 1 143 ? -15.873 -8.538 25.052 1.00 66.50 143 ALA A C 1
ATOM 1088 O O . ALA A 1 143 ? -16.110 -9.035 26.150 1.00 66.50 143 ALA A O 1
ATOM 1089 N N . ALA A 1 144 ? -14.627 -8.442 24.576 1.00 69.56 144 ALA A N 1
ATOM 1090 C CA . ALA A 1 144 ? -13.460 -8.820 25.373 1.00 69.56 144 ALA A CA 1
ATOM 1091 C C . ALA A 1 144 ? -13.288 -7.914 26.604 1.00 69.56 144 ALA A C 1
ATOM 1093 O O . ALA A 1 144 ? -12.974 -8.407 27.682 1.00 69.56 144 ALA A O 1
ATOM 1094 N N . ILE A 1 145 ? -13.557 -6.610 26.461 1.00 63.44 145 ILE A N 1
ATOM 1095 C CA . ILE A 1 145 ? -13.535 -5.647 27.575 1.00 63.44 145 ILE A CA 1
ATOM 1096 C C . ILE A 1 145 ? -14.586 -5.996 28.633 1.00 63.44 145 ILE A C 1
ATOM 1098 O O . ILE A 1 145 ? -14.282 -5.977 29.822 1.00 63.44 145 ILE A O 1
ATOM 1102 N N . GLU A 1 146 ? -15.808 -6.328 28.216 1.00 61.88 146 GLU A N 1
ATOM 1103 C CA . GLU A 1 146 ? -16.873 -6.757 29.129 1.00 61.88 146 GLU A CA 1
ATOM 1104 C C . GLU A 1 146 ? -16.520 -8.073 29.839 1.00 61.88 146 GLU A C 1
ATOM 1106 O O . GLU A 1 146 ? -16.750 -8.201 31.040 1.00 61.88 146 GLU A O 1
ATOM 1111 N N . ALA A 1 147 ? -15.905 -9.029 29.135 1.00 68.81 147 ALA A N 1
ATOM 1112 C CA . ALA A 1 147 ? -15.468 -10.298 29.717 1.00 68.81 147 ALA A CA 1
ATOM 1113 C C . ALA A 1 147 ? -14.305 -10.137 30.714 1.00 68.81 147 ALA A C 1
ATOM 1115 O O . ALA A 1 147 ? -14.299 -10.786 31.758 1.00 68.81 147 ALA A O 1
ATOM 1116 N N . GLU A 1 148 ? -13.334 -9.270 30.419 1.00 62.22 148 GLU A N 1
ATOM 1117 C CA . GLU A 1 148 ? -12.214 -8.969 31.319 1.00 62.22 148 GLU A CA 1
ATOM 1118 C C . GLU A 1 148 ? -12.690 -8.200 32.561 1.00 62.22 148 GLU A C 1
ATOM 1120 O O . GLU A 1 148 ? -12.267 -8.506 33.673 1.00 62.22 148 GLU A O 1
ATOM 1125 N N . ALA A 1 149 ? -13.645 -7.278 32.399 1.00 60.25 149 ALA A N 1
ATOM 1126 C CA . ALA A 1 149 ? -14.307 -6.612 33.519 1.00 60.25 149 ALA A CA 1
ATOM 1127 C C . ALA A 1 149 ? -15.102 -7.599 34.393 1.00 60.25 149 ALA A C 1
ATOM 1129 O O . ALA A 1 149 ? -15.057 -7.497 35.615 1.00 60.25 149 ALA A O 1
ATOM 1130 N N . ALA A 1 150 ? -15.780 -8.580 33.786 1.00 61.53 150 ALA A N 1
ATOM 1131 C CA . ALA A 1 150 ? -16.521 -9.617 34.505 1.00 61.53 150 ALA A CA 1
ATOM 1132 C C . ALA A 1 150 ? -15.618 -10.616 35.254 1.00 61.53 150 ALA A C 1
ATOM 1134 O O . ALA A 1 150 ? -16.066 -11.212 36.224 1.00 61.53 150 ALA A O 1
ATOM 1135 N N . ALA A 1 151 ? -14.368 -10.808 34.819 1.00 63.09 151 ALA A N 1
ATOM 1136 C CA . ALA A 1 151 ? -13.403 -11.699 35.470 1.00 63.09 151 ALA A CA 1
ATOM 1137 C C . ALA A 1 151 ? -12.664 -11.058 36.662 1.00 63.09 151 ALA A C 1
ATOM 1139 O O . ALA A 1 151 ? -11.997 -11.761 37.420 1.00 63.09 151 ALA A O 1
ATOM 1140 N N . LEU A 1 152 ? -12.736 -9.730 36.797 1.00 55.66 152 LEU A N 1
ATOM 1141 C CA . LEU A 1 152 ? -12.122 -8.956 37.883 1.00 55.66 152 LEU A CA 1
ATOM 1142 C C . LEU A 1 152 ? -13.095 -8.662 39.043 1.00 55.66 152 LEU A C 1
ATOM 1144 O O . LEU A 1 152 ? -12.684 -8.034 40.022 1.00 55.66 152 LEU A O 1
ATOM 1148 N N . LEU A 1 153 ? -14.353 -9.098 38.919 1.00 50.69 153 LEU A N 1
ATOM 1149 C CA . LEU A 1 153 ? -15.418 -9.037 39.928 1.00 50.69 153 LEU A CA 1
ATOM 1150 C C . LEU A 1 153 ? -15.584 -10.395 40.616 1.00 50.69 153 LEU A C 1
ATOM 1152 O O . LEU A 1 153 ? -15.880 -10.386 41.830 1.00 50.69 153 LEU A O 1
#

Secondary structure (DSSP, 8-state):
--HHHHHHHHHHHHHHHHHHHHHHHHHHHHHHHHHHHHHHHHHHHHHHHHHHHHHTT-TTHHHHHHHHHHHHHHHHHHHHHSTT--HHHHHHHHHHHHHHHHHHHHHHHHSSS-HHHHHHHHHHHHHHHHHHHHHTT----HHHHHHHHHH--

pLDDT: mean 81.63, std 11.44, range [44.47, 93.69]

Radius of gyration: 22.29 Å; Cα contacts (8 Å, |Δi|>4): 108; chains: 1; bounding box: 50×23×69 Å

Sequence (153 aa):
MPADSTFTEQFATEYARNAVPTMLKAIGSIKRYNRFVLLGALLTSYLHQAHYLWTQNAGYFAYLVPLIFDAAMVSMLTIVRTPGIAKDAKRGAMVVFAGAALLSATINFASPGSLALRAVFALVVVLVIGVELVAGRIRPDFAAIEAEAAALL